Protein AF-A0A974SS56-F1 (afdb_monomer_lite)

Radius of gyration: 21.17 Å; chains: 1; bounding box: 66×17×51 Å

pLDDT: mean 76.75, std 8.1, range [41.03, 85.94]

Secondary structure (DSSP, 8-state):
--HHHHHHHHHHHHHHHHHHHHHHHHHHHHHHHHHHHHHHHS--HHHHHHHHHHHHHHHHHHHHHHHHHHHHHHHHHT-GGGPPPPS--

Foldseek 3Di:
DDPVVVVVVVVVVVVVVVVVVVVVVVVVVLVVVLVVVCVVVVDNPVVVVVVVVCVVVVVVVVVVVVVVVVVVVCCVVCHDPNPDPDPDD

Organism: NCBI:txid404405

Structure (mmCIF, N/CA/C/O backbone):
data_AF-A0A974SS56-F1
#
_entry.id   AF-A0A974SS56-F1
#
loop_
_atom_site.group_PDB
_atom_site.id
_atom_site.type_symbol
_atom_site.label_atom_id
_atom_site.label_alt_id
_atom_site.label_comp_id
_atom_site.label_asym_id
_atom_site.label_entity_id
_atom_site.label_seq_id
_atom_site.pdbx_PDB_ins_code
_atom_site.Cartn_x
_atom_site.Cartn_y
_atom_site.Cartn_z
_atom_site.occupancy
_atom_site.B_iso_or_equiv
_atom_site.auth_seq_id
_atom_site.auth_comp_id
_atom_site.auth_asym_id
_atom_site.auth_atom_id
_atom_site.pdbx_PDB_model_num
ATOM 1 N N . MET A 1 1 ? -18.384 10.045 26.782 1.00 52.56 1 MET A N 1
ATOM 2 C CA . MET A 1 1 ? -17.107 9.776 26.100 1.00 52.56 1 MET A CA 1
ATOM 3 C C . MET A 1 1 ? -16.022 9.983 27.137 1.00 52.56 1 MET A C 1
ATOM 5 O O . MET A 1 1 ? -16.025 11.024 27.783 1.00 52.56 1 MET A O 1
ATOM 9 N N . THR A 1 2 ? -15.239 8.954 27.435 1.00 69.69 2 THR A N 1
ATOM 10 C CA . THR A 1 2 ? -14.217 9.014 28.499 1.00 69.69 2 THR A CA 1
ATOM 11 C C . THR A 1 2 ? -12.894 9.533 27.932 1.00 69.69 2 THR A C 1
ATOM 13 O O . THR A 1 2 ? -12.599 9.306 26.764 1.00 69.69 2 THR A O 1
ATOM 16 N N . GLU A 1 3 ? -12.072 10.201 28.744 1.00 70.88 3 GLU A N 1
ATOM 17 C CA . GLU A 1 3 ? -10.758 10.761 28.352 1.00 70.88 3 GLU A CA 1
ATOM 18 C C . GLU A 1 3 ? -9.843 9.717 27.664 1.00 70.88 3 GLU A C 1
ATOM 20 O O . GLU A 1 3 ? -9.070 10.014 26.755 1.00 70.88 3 GLU A O 1
ATOM 25 N N . ILE A 1 4 ? -10.018 8.443 28.032 1.00 70.75 4 ILE A N 1
ATOM 26 C CA . ILE A 1 4 ? -9.336 7.280 27.449 1.00 70.75 4 ILE A CA 1
ATOM 27 C C . ILE A 1 4 ? -9.79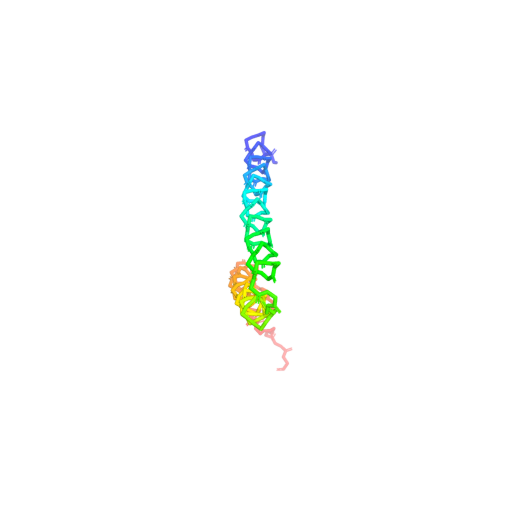6 6.988 26.007 1.00 70.75 4 ILE A C 1
ATOM 29 O O . ILE A 1 4 ? -8.990 6.546 25.185 1.00 70.75 4 ILE A O 1
ATOM 33 N N . GLU A 1 5 ? -11.069 7.206 25.669 1.00 70.56 5 GLU A N 1
ATOM 34 C CA . GLU A 1 5 ? -11.576 7.028 24.300 1.00 70.56 5 GLU A CA 1
ATOM 35 C C . GLU A 1 5 ? -11.022 8.097 23.356 1.00 70.56 5 GLU A C 1
ATOM 37 O O . GLU A 1 5 ? -10.596 7.761 22.251 1.00 70.56 5 GLU A O 1
ATOM 42 N N . GLU A 1 6 ? -10.946 9.355 23.798 1.00 72.75 6 GLU A N 1
ATOM 43 C CA . GLU A 1 6 ? -10.356 10.437 22.999 1.00 72.75 6 GLU A CA 1
ATOM 44 C C . GLU A 1 6 ? -8.862 10.210 22.743 1.00 72.75 6 GLU A C 1
ATOM 46 O O . GLU A 1 6 ? -8.398 10.355 21.608 1.00 72.75 6 GLU A O 1
ATOM 51 N N . LEU A 1 7 ? -8.113 9.777 23.765 1.00 73.38 7 LEU A N 1
ATOM 52 C CA . LEU A 1 7 ? -6.705 9.402 23.613 1.00 73.38 7 LEU A CA 1
ATOM 53 C C . LEU A 1 7 ? -6.535 8.230 22.635 1.00 73.38 7 LEU A C 1
ATOM 55 O O . LEU A 1 7 ? -5.699 8.312 21.738 1.00 73.38 7 LEU A O 1
ATOM 59 N N . LYS A 1 8 ? -7.369 7.182 22.723 1.00 73.81 8 LYS A N 1
ATOM 60 C CA . LYS A 1 8 ? -7.341 6.051 21.773 1.00 73.81 8 LYS A CA 1
ATOM 61 C C . LYS A 1 8 ? -7.604 6.482 20.333 1.00 73.81 8 LYS A C 1
ATOM 63 O O . LYS A 1 8 ? -6.954 5.968 19.421 1.00 73.81 8 LYS A O 1
ATOM 68 N N . VAL A 1 9 ? -8.550 7.394 20.114 1.00 75.81 9 VAL A N 1
ATOM 69 C CA . VAL A 1 9 ? -8.844 7.922 18.774 1.00 75.81 9 VAL A CA 1
ATOM 70 C C . VAL A 1 9 ? -7.653 8.717 18.242 1.00 75.81 9 VAL A C 1
ATOM 72 O O . VAL A 1 9 ? -7.215 8.457 17.123 1.00 75.81 9 VAL A O 1
ATOM 75 N N . ARG A 1 10 ? -7.063 9.608 19.050 1.00 75.25 10 ARG A N 1
ATOM 76 C CA . ARG A 1 10 ? -5.869 10.377 18.655 1.00 75.25 10 ARG A CA 1
ATOM 77 C C . ARG A 1 10 ? -4.682 9.477 18.317 1.00 75.25 10 ARG A C 1
ATOM 79 O O . ARG A 1 10 ? -4.033 9.698 17.300 1.00 75.25 10 ARG A O 1
ATOM 86 N N . THR A 1 11 ? -4.433 8.433 19.108 1.00 78.00 11 THR A N 1
ATOM 87 C CA . THR A 1 11 ? -3.361 7.469 18.816 1.00 78.00 11 THR A CA 1
ATOM 88 C C . THR A 1 11 ? -3.610 6.718 17.508 1.00 78.00 11 THR A C 1
ATOM 90 O O . THR A 1 11 ? -2.678 6.542 16.732 1.00 78.00 11 THR A O 1
ATOM 93 N N . ARG A 1 12 ? -4.856 6.317 17.215 1.00 81.38 12 ARG A N 1
ATOM 94 C CA . ARG A 1 12 ? -5.192 5.665 15.934 1.00 81.38 12 ARG A CA 1
ATOM 95 C C . ARG A 1 12 ? -4.998 6.584 14.729 1.00 81.38 12 ARG A C 1
ATOM 97 O O . ARG A 1 12 ? -4.586 6.104 13.680 1.00 81.38 12 ARG A O 1
ATOM 104 N N . ILE A 1 13 ? -5.295 7.876 14.872 1.00 80.56 13 ILE A N 1
ATOM 105 C CA . ILE A 1 13 ? -5.073 8.864 13.807 1.00 80.56 13 ILE A CA 1
ATOM 106 C C . ILE A 1 13 ? -3.572 9.036 13.559 1.00 80.56 13 ILE A C 1
ATOM 108 O O . ILE A 1 13 ? -3.135 8.910 12.420 1.00 80.56 13 ILE A O 1
ATOM 112 N N . ALA A 1 14 ? -2.777 9.225 14.615 1.00 79.06 14 ALA A N 1
ATOM 113 C CA . ALA A 1 14 ? -1.326 9.367 14.494 1.00 79.06 14 ALA A CA 1
ATOM 114 C C . ALA A 1 14 ? -0.653 8.115 13.892 1.00 79.06 14 ALA A C 1
ATOM 116 O O . ALA A 1 14 ? 0.252 8.232 13.068 1.00 79.06 14 ALA A O 1
ATOM 117 N N . ASP A 1 15 ? -1.116 6.913 14.253 1.00 84.69 15 ASP A N 1
ATOM 118 C CA . ASP A 1 15 ? -0.628 5.658 13.662 1.00 84.69 15 ASP A CA 1
ATOM 119 C C . ASP A 1 15 ? -0.983 5.550 12.167 1.00 84.69 15 ASP A C 1
ATOM 121 O O . ASP A 1 15 ? -0.152 5.161 11.343 1.00 84.69 15 ASP A O 1
ATOM 125 N N . ALA A 1 16 ? -2.193 5.971 11.785 1.00 81.25 16 ALA A N 1
ATOM 126 C CA . ALA A 1 16 ? -2.601 6.023 10.383 1.00 81.25 16 ALA A CA 1
ATOM 127 C C . ALA A 1 16 ? -1.770 7.033 9.567 1.00 81.25 16 ALA A C 1
ATOM 129 O O . ALA A 1 16 ? -1.392 6.737 8.431 1.00 81.25 16 ALA A O 1
ATOM 130 N N . GLU A 1 17 ? -1.448 8.196 10.140 1.00 80.69 17 GLU A N 1
ATOM 131 C CA . GLU A 1 17 ? -0.574 9.199 9.520 1.00 80.69 17 GLU A CA 1
ATOM 132 C C . GLU A 1 17 ? 0.851 8.670 9.320 1.00 80.69 17 GLU A C 1
ATOM 134 O O . GLU A 1 17 ? 1.417 8.818 8.234 1.00 80.69 17 GLU A O 1
ATOM 139 N N . LEU A 1 18 ? 1.416 7.989 10.323 1.00 79.75 18 LEU A N 1
ATOM 140 C CA . LEU A 1 18 ? 2.749 7.394 10.222 1.00 79.75 18 LEU A CA 1
ATOM 141 C C . LEU A 1 18 ? 2.805 6.334 9.115 1.00 79.75 18 LEU A C 1
ATOM 143 O O . LEU A 1 18 ? 3.688 6.382 8.255 1.00 79.75 18 LEU A O 1
ATOM 147 N N . GLN A 1 19 ? 1.827 5.426 9.076 1.00 82.00 19 GLN A N 1
ATOM 148 C CA . GLN A 1 19 ? 1.741 4.410 8.023 1.00 82.00 19 GLN A CA 1
ATOM 149 C C . GLN A 1 19 ? 1.573 5.027 6.629 1.00 82.00 19 GLN A C 1
ATOM 151 O O . GLN A 1 19 ? 2.091 4.488 5.645 1.00 82.00 19 GLN A O 1
ATOM 156 N N . LEU A 1 20 ? 0.862 6.153 6.519 1.00 80.12 20 LEU A N 1
ATOM 157 C CA . LEU A 1 20 ? 0.726 6.881 5.260 1.00 80.12 20 LEU A CA 1
ATOM 158 C C . LEU A 1 20 ? 2.075 7.454 4.807 1.00 80.12 20 LEU A C 1
ATOM 160 O O . LEU A 1 20 ? 2.459 7.256 3.653 1.00 80.12 20 LEU A O 1
ATOM 164 N N . ILE A 1 21 ? 2.809 8.113 5.706 1.00 77.69 21 ILE A N 1
ATOM 165 C CA . ILE A 1 21 ? 4.128 8.692 5.413 1.00 77.69 21 ILE A CA 1
ATOM 166 C C . ILE A 1 21 ? 5.130 7.599 5.027 1.00 77.69 21 ILE A C 1
ATOM 168 O O . ILE A 1 21 ? 5.857 7.749 4.042 1.00 77.69 21 ILE A O 1
ATOM 172 N N . GLU A 1 22 ? 5.149 6.472 5.740 1.00 79.62 22 GLU A N 1
ATOM 173 C CA . GLU A 1 22 ? 6.020 5.345 5.396 1.00 79.62 22 GLU A CA 1
ATOM 174 C C . GLU A 1 22 ? 5.709 4.780 4.007 1.00 79.62 22 GLU A C 1
ATOM 176 O O . GLU A 1 22 ? 6.627 4.526 3.221 1.00 79.62 22 GLU A O 1
ATOM 181 N N . ARG A 1 23 ? 4.426 4.630 3.663 1.00 80.62 23 ARG A N 1
ATOM 182 C CA . ARG A 1 23 ? 4.016 4.193 2.320 1.00 80.62 23 ARG A CA 1
ATOM 183 C C . ARG A 1 23 ? 4.389 5.202 1.242 1.00 80.62 23 ARG A C 1
ATOM 185 O O . ARG A 1 23 ? 4.858 4.790 0.183 1.00 80.62 23 ARG A O 1
ATOM 192 N N . LEU A 1 24 ? 4.221 6.498 1.504 1.00 78.19 24 LEU A N 1
ATOM 193 C CA . LEU A 1 24 ? 4.636 7.559 0.584 1.00 78.19 24 LEU A CA 1
ATOM 194 C C . LEU A 1 24 ? 6.146 7.524 0.344 1.00 78.19 24 LEU A C 1
ATOM 196 O O . LEU A 1 24 ? 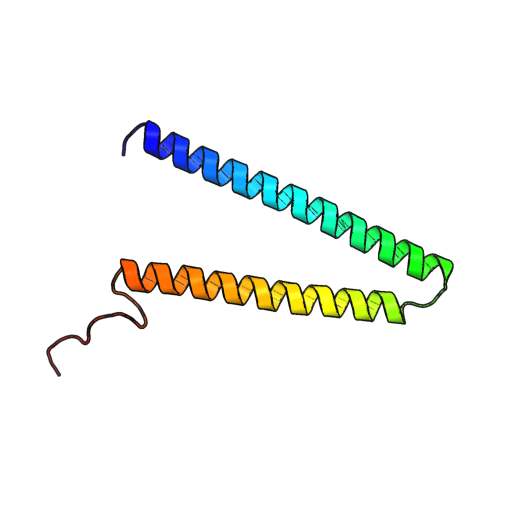6.574 7.629 -0.803 1.00 78.19 24 LEU A O 1
ATOM 200 N N . ARG A 1 25 ? 6.954 7.295 1.388 1.00 80.81 25 ARG A N 1
ATOM 201 C CA . ARG A 1 25 ? 8.412 7.157 1.258 1.00 80.81 25 ARG A CA 1
ATOM 202 C C . ARG A 1 25 ? 8.792 6.018 0.312 1.00 80.81 25 ARG A C 1
ATOM 204 O O . ARG A 1 25 ? 9.630 6.212 -0.564 1.00 80.81 25 ARG A O 1
ATOM 211 N N . TRP A 1 26 ? 8.167 4.851 0.464 1.00 79.88 26 TRP A N 1
ATOM 212 C CA . TRP A 1 26 ? 8.392 3.724 -0.445 1.00 79.88 26 TRP A CA 1
ATOM 213 C C . TRP A 1 26 ? 7.901 4.018 -1.865 1.00 79.88 26 TRP A C 1
ATOM 215 O O . TRP A 1 26 ? 8.592 3.680 -2.822 1.00 79.88 26 TRP A O 1
ATOM 225 N N . GLY A 1 27 ? 6.763 4.701 -2.008 1.00 81.38 27 GLY A N 1
ATOM 226 C CA . GLY A 1 27 ? 6.261 5.150 -3.308 1.00 81.38 27 GLY A CA 1
ATOM 227 C C . GLY A 1 27 ? 7.248 6.069 -4.031 1.00 81.38 27 GLY A C 1
ATOM 228 O O . GLY A 1 27 ? 7.558 5.840 -5.197 1.00 81.38 27 GLY A O 1
ATOM 229 N N . ILE A 1 28 ? 7.806 7.057 -3.325 1.00 82.88 28 ILE A N 1
ATOM 230 C CA . ILE A 1 28 ? 8.827 7.965 -3.867 1.00 82.88 28 ILE A CA 1
ATOM 231 C C . ILE A 1 28 ? 10.089 7.189 -4.248 1.00 82.88 28 ILE A C 1
ATOM 233 O O . ILE A 1 28 ? 10.600 7.382 -5.345 1.00 82.88 28 ILE A O 1
ATOM 237 N N . ALA A 1 29 ? 10.562 6.276 -3.395 1.00 83.81 29 ALA A N 1
ATOM 238 C CA . ALA A 1 29 ? 11.749 5.471 -3.686 1.00 83.81 29 ALA A CA 1
ATOM 239 C C . ALA A 1 29 ? 11.589 4.631 -4.965 1.00 83.81 29 ALA A C 1
ATOM 241 O O . ALA A 1 29 ? 12.501 4.589 -5.790 1.00 83.81 29 ALA A O 1
ATOM 242 N N . VAL A 1 30 ? 10.420 4.011 -5.161 1.00 82.88 30 VAL A N 1
ATOM 243 C CA . VAL A 1 30 ? 10.107 3.244 -6.376 1.00 82.88 30 VAL A CA 1
ATOM 244 C C . VAL A 1 30 ? 10.061 4.157 -7.603 1.00 82.88 30 VAL A C 1
ATOM 246 O O . VAL A 1 30 ? 10.691 3.840 -8.608 1.00 82.88 30 VAL A O 1
ATOM 249 N N . LEU A 1 31 ? 9.402 5.319 -7.520 1.00 83.38 31 LEU A N 1
ATOM 250 C CA . LEU A 1 31 ? 9.367 6.288 -8.625 1.00 83.38 31 LEU A CA 1
ATOM 251 C C . LEU A 1 31 ? 10.766 6.806 -8.990 1.00 83.38 31 LEU A C 1
ATOM 253 O O . LEU A 1 31 ? 11.094 6.911 -10.171 1.00 83.38 31 LEU A O 1
ATOM 257 N N . SER A 1 32 ? 11.610 7.091 -7.995 1.00 83.38 32 SER A N 1
ATOM 258 C CA . SER A 1 32 ? 13.000 7.499 -8.216 1.00 83.38 32 SER A CA 1
ATOM 259 C C . SER A 1 32 ? 13.832 6.392 -8.869 1.00 83.38 32 SER A C 1
ATOM 261 O O . SER A 1 32 ? 14.613 6.685 -9.772 1.00 83.38 32 SER A O 1
ATOM 263 N N . ALA A 1 33 ? 13.647 5.132 -8.463 1.00 83.31 33 ALA A N 1
ATOM 264 C CA . ALA A 1 33 ? 14.330 3.990 -9.070 1.00 83.31 33 ALA A CA 1
ATOM 265 C C . ALA A 1 33 ? 13.908 3.781 -10.533 1.00 83.31 33 ALA A C 1
ATOM 267 O O . ALA A 1 33 ? 14.764 3.632 -11.401 1.00 83.31 33 ALA A O 1
ATOM 268 N N . MET A 1 34 ? 12.607 3.857 -10.818 1.00 81.81 34 MET A N 1
ATOM 269 C CA . MET A 1 34 ? 12.065 3.737 -12.175 1.00 81.81 34 M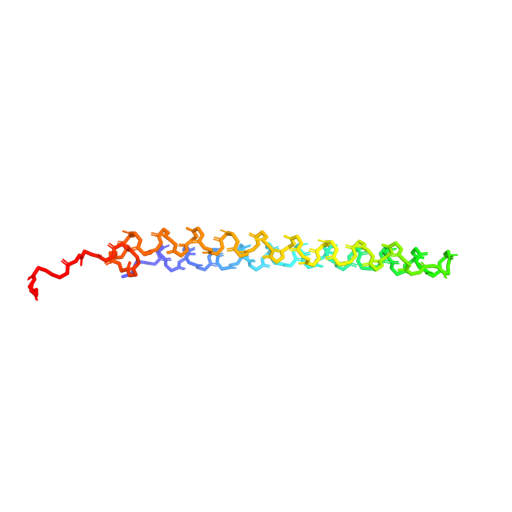ET A CA 1
ATOM 270 C C . MET A 1 34 ? 12.547 4.863 -13.094 1.00 81.81 34 MET A C 1
ATOM 272 O O . MET A 1 34 ? 12.875 4.621 -14.252 1.00 81.81 34 MET A O 1
ATOM 276 N N . TYR A 1 35 ? 12.614 6.096 -12.581 1.00 83.62 35 TYR A N 1
ATOM 277 C CA . TYR A 1 35 ? 13.160 7.228 -13.329 1.00 83.62 35 TYR A CA 1
ATOM 278 C C . TYR A 1 35 ? 14.647 7.031 -13.649 1.00 83.62 35 TYR A C 1
ATOM 280 O O . TYR A 1 35 ? 15.074 7.283 -14.774 1.00 83.62 35 TYR A O 1
ATOM 288 N N . LEU A 1 36 ? 15.432 6.559 -12.675 1.00 85.88 36 LEU A N 1
ATOM 289 C CA . LEU A 1 36 ? 16.855 6.281 -12.867 1.00 85.88 36 LEU A CA 1
ATOM 290 C C . LEU A 1 36 ? 17.080 5.175 -13.907 1.00 85.88 36 LEU A C 1
ATOM 292 O O . LEU A 1 36 ? 17.937 5.322 -14.773 1.00 85.88 36 LEU A O 1
ATOM 296 N N . GLU A 1 37 ? 16.292 4.101 -13.856 1.00 81.38 37 GLU A N 1
ATOM 297 C CA . GLU A 1 37 ? 16.330 3.019 -14.844 1.00 81.38 37 GLU A CA 1
ATOM 298 C C . GLU A 1 37 ? 16.016 3.542 -16.255 1.00 81.38 37 GLU A C 1
ATOM 300 O O . GLU A 1 37 ? 16.802 3.335 -17.182 1.00 81.38 37 GLU A O 1
ATOM 305 N N . ALA A 1 38 ? 14.934 4.312 -16.405 1.00 82.38 38 ALA A N 1
ATOM 306 C CA . ALA A 1 38 ? 14.548 4.907 -17.683 1.00 82.38 38 ALA A CA 1
ATOM 307 C C . ALA A 1 38 ? 15.624 5.849 -18.250 1.00 82.38 38 ALA A C 1
ATOM 309 O O . ALA A 1 38 ? 15.872 5.870 -19.457 1.00 82.38 38 ALA A O 1
ATOM 310 N N . ALA A 1 39 ? 16.276 6.625 -17.379 1.00 81.88 39 ALA A N 1
ATOM 311 C CA . ALA A 1 39 ? 17.338 7.547 -17.762 1.00 81.88 39 ALA A CA 1
ATOM 312 C C . ALA A 1 39 ? 18.620 6.824 -18.209 1.00 81.88 39 ALA A C 1
ATOM 314 O O . ALA A 1 39 ? 19.301 7.315 -19.105 1.00 81.88 39 ALA A O 1
ATOM 315 N N . ILE A 1 40 ? 18.947 5.673 -17.608 1.00 85.94 40 ILE A N 1
AT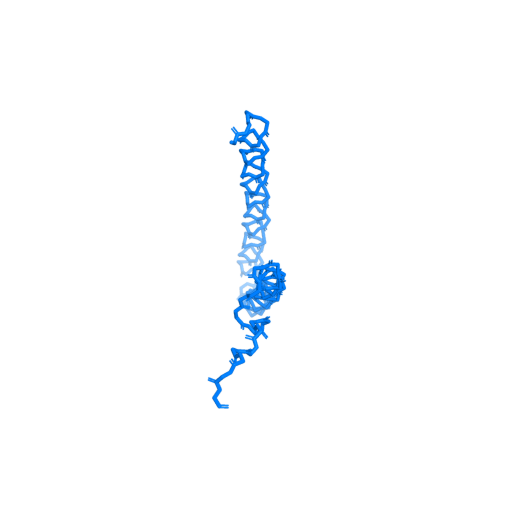OM 316 C CA . ILE A 1 40 ? 20.153 4.895 -17.940 1.00 85.94 40 ILE A CA 1
ATOM 317 C C . ILE A 1 40 ? 19.962 4.092 -19.229 1.00 85.94 40 ILE A C 1
ATOM 319 O O . ILE A 1 40 ? 20.854 4.064 -20.075 1.00 85.94 40 ILE A O 1
ATOM 323 N N . PHE A 1 41 ? 18.816 3.429 -19.385 1.00 81.75 41 PHE A N 1
ATOM 324 C CA . PHE A 1 41 ? 18.581 2.508 -20.501 1.00 81.75 41 PHE A CA 1
ATOM 325 C C . PHE A 1 41 ? 17.867 3.156 -21.693 1.00 81.75 41 PHE A C 1
ATOM 327 O O . PHE A 1 41 ? 17.695 2.502 -22.719 1.00 81.75 41 PHE A O 1
ATOM 334 N N . HIS A 1 42 ? 17.464 4.429 -21.576 1.00 80.25 42 HIS A N 1
ATOM 335 C CA . HIS A 1 42 ? 16.672 5.161 -22.573 1.00 80.25 42 HIS A CA 1
ATOM 336 C C . HIS A 1 42 ? 15.375 4.444 -22.998 1.00 80.25 42 HIS A C 1
ATOM 338 O O . HIS A 1 42 ? 14.795 4.763 -24.035 1.00 80.25 42 HIS A O 1
ATOM 344 N N . ASP A 1 43 ? 14.897 3.505 -22.184 1.00 82.50 43 ASP A N 1
ATOM 345 C CA . ASP A 1 43 ? 13.678 2.743 -22.411 1.00 82.50 43 ASP A CA 1
ATOM 346 C C . ASP A 1 43 ? 12.702 2.973 -21.256 1.00 82.50 43 ASP A C 1
ATOM 348 O O . ASP A 1 43 ? 13.014 2.763 -20.084 1.00 82.50 43 ASP A O 1
ATOM 352 N N . TRP A 1 44 ? 11.497 3.413 -21.607 1.00 80.12 44 TRP A N 1
ATOM 353 C CA . TRP A 1 44 ? 10.408 3.671 -20.667 1.00 80.12 44 TRP A CA 1
ATOM 354 C C . TRP A 1 44 ? 9.415 2.514 -20.579 1.00 80.12 44 TRP A C 1
ATOM 356 O O . TRP A 1 44 ? 8.498 2.571 -19.761 1.00 80.12 44 TRP A O 1
ATOM 366 N N . THR A 1 45 ? 9.580 1.467 -21.390 1.00 84.81 45 THR A N 1
ATOM 367 C CA . THR A 1 45 ? 8.621 0.361 -21.488 1.00 84.81 45 THR A CA 1
ATOM 368 C C . THR A 1 45 ? 8.467 -0.358 -20.148 1.00 84.81 45 THR A C 1
ATOM 370 O O . THR A 1 45 ? 7.353 -0.484 -19.639 1.00 84.81 45 THR A O 1
ATOM 373 N N . TRP A 1 46 ? 9.576 -0.769 -19.528 1.00 79.31 46 TRP A N 1
ATOM 374 C CA . TRP A 1 46 ? 9.562 -1.458 -18.232 1.00 79.31 46 TRP A CA 1
ATOM 375 C C . TRP A 1 46 ? 9.078 -0.576 -17.073 1.00 79.31 46 TRP A C 1
ATOM 377 O O . TRP A 1 46 ? 8.163 -1.006 -16.361 1.00 79.31 46 TRP A O 1
ATOM 387 N N . PRO A 1 47 ? 9.563 0.673 -16.921 1.00 82.12 47 PRO A N 1
ATOM 388 C CA . PRO A 1 47 ? 8.978 1.637 -15.995 1.00 82.12 47 PRO A CA 1
ATOM 389 C C . PRO A 1 47 ? 7.466 1.819 -16.195 1.00 82.12 47 PRO A C 1
ATOM 391 O O . PRO A 1 47 ? 6.696 1.766 -15.239 1.00 82.12 47 PRO A O 1
ATOM 394 N N . ALA A 1 48 ? 6.985 1.972 -17.428 1.00 81.75 48 ALA A N 1
ATOM 395 C CA . ALA A 1 48 ? 5.556 2.142 -17.681 1.00 81.75 48 ALA A CA 1
ATOM 396 C C . ALA A 1 48 ? 4.744 0.905 -17.256 1.00 81.75 48 ALA A C 1
ATOM 398 O O . ALA A 1 48 ? 3.722 1.043 -16.578 1.00 81.75 48 ALA A O 1
ATOM 399 N N . VAL A 1 49 ? 5.213 -0.302 -17.587 1.00 85.50 49 VAL A N 1
ATOM 400 C CA . VAL A 1 49 ? 4.554 -1.564 -17.207 1.00 85.50 49 VAL A CA 1
ATOM 401 C C . VAL A 1 49 ? 4.505 -1.732 -15.686 1.00 85.50 49 VAL A C 1
ATOM 403 O O . VAL A 1 49 ? 3.440 -2.030 -15.138 1.00 85.50 49 VAL A O 1
ATOM 406 N N . ILE A 1 50 ? 5.622 -1.494 -14.991 1.00 83.81 50 ILE A N 1
ATOM 407 C CA . ILE A 1 50 ? 5.687 -1.567 -13.524 1.00 83.81 50 ILE A CA 1
ATOM 408 C C . ILE A 1 50 ? 4.751 -0.526 -12.900 1.00 83.81 50 ILE A C 1
ATOM 410 O O . ILE A 1 50 ? 3.977 -0.857 -12.001 1.00 83.81 50 ILE A O 1
ATOM 414 N N . GLY A 1 51 ? 4.761 0.710 -13.406 1.00 81.75 51 GLY A N 1
ATOM 415 C CA . GLY A 1 51 ? 3.909 1.791 -12.912 1.00 81.75 51 GLY A CA 1
ATOM 416 C C . GLY A 1 51 ? 2.420 1.466 -13.026 1.00 81.75 51 GLY A C 1
ATOM 417 O O . GLY A 1 51 ? 1.680 1.603 -12.048 1.00 81.75 51 GLY A O 1
ATOM 418 N N . ILE A 1 52 ? 1.985 0.964 -14.186 1.00 85.50 52 ILE A N 1
ATOM 419 C CA . ILE A 1 52 ? 0.597 0.534 -14.413 1.00 85.50 52 ILE A CA 1
ATOM 420 C C . ILE A 1 52 ? 0.236 -0.637 -13.491 1.00 85.50 52 ILE A C 1
ATOM 422 O O . ILE A 1 52 ? -0.832 -0.621 -12.875 1.00 85.50 52 ILE A O 1
ATOM 426 N N . GLY A 1 53 ? 1.121 -1.629 -13.359 1.00 85.00 53 GLY A N 1
ATOM 427 C CA . GLY A 1 53 ? 0.902 -2.789 -12.493 1.00 85.00 53 GLY A CA 1
ATOM 428 C C . GLY A 1 53 ? 0.722 -2.401 -11.024 1.00 85.00 53 GLY A C 1
ATOM 429 O O . GLY A 1 53 ? -0.215 -2.866 -10.371 1.00 85.00 53 GLY A O 1
ATOM 430 N N . VAL A 1 54 ? 1.564 -1.497 -10.517 1.00 83.06 54 VAL A N 1
ATOM 431 C CA . VAL A 1 54 ? 1.464 -0.978 -9.146 1.00 83.06 54 VAL A CA 1
ATOM 432 C C . VAL A 1 54 ? 0.174 -0.182 -8.953 1.00 83.06 54 VAL A C 1
ATOM 434 O O . VAL A 1 54 ? -0.527 -0.411 -7.969 1.00 83.06 54 VAL A O 1
ATOM 437 N N . LEU A 1 55 ? -0.188 0.700 -9.892 1.00 81.44 55 LEU A N 1
ATOM 438 C CA . LEU A 1 55 ? -1.433 1.477 -9.832 1.00 81.44 55 LEU A CA 1
ATOM 439 C C . LEU A 1 55 ? -2.673 0.578 -9.802 1.00 81.44 55 LEU A C 1
ATOM 441 O O . LEU A 1 55 ? -3.526 0.723 -8.923 1.00 81.44 55 LEU A O 1
ATOM 445 N N . ALA A 1 56 ? -2.765 -0.370 -10.734 1.00 79.38 56 ALA A N 1
ATOM 446 C CA . ALA A 1 56 ? -3.894 -1.289 -10.819 1.00 79.38 56 ALA A CA 1
ATOM 447 C C . ALA A 1 56 ? -3.969 -2.203 -9.585 1.00 79.38 56 ALA A C 1
ATOM 449 O O . ALA A 1 56 ? -5.041 -2.360 -8.992 1.00 79.38 56 ALA A O 1
ATOM 450 N N . GLY A 1 57 ? -2.831 -2.758 -9.159 1.00 82.19 57 GLY A N 1
ATOM 451 C CA . GLY A 1 57 ? -2.741 -3.634 -7.992 1.00 82.19 57 GLY A CA 1
ATOM 452 C C . GLY A 1 57 ? -3.087 -2.921 -6.685 1.00 82.19 57 GLY A C 1
ATOM 453 O O . GLY A 1 57 ? -3.877 -3.437 -5.890 1.00 82.19 57 GLY A O 1
ATOM 454 N N . ALA A 1 58 ? -2.558 -1.711 -6.480 1.00 77.19 58 ALA A N 1
ATOM 455 C CA . ALA A 1 58 ? -2.863 -0.896 -5.309 1.00 77.19 58 ALA A CA 1
ATOM 456 C C . ALA A 1 58 ? -4.348 -0.531 -5.265 1.00 77.19 58 ALA A C 1
ATOM 458 O O . ALA A 1 58 ? -4.987 -0.709 -4.226 1.00 77.19 58 ALA A O 1
ATOM 459 N N . ASN A 1 59 ? -4.913 -0.090 -6.392 1.00 80.75 59 ASN A N 1
ATOM 460 C CA . ASN A 1 59 ? -6.324 0.267 -6.468 1.00 80.75 59 ASN A CA 1
ATOM 461 C C . ASN A 1 59 ? -7.218 -0.942 -6.151 1.00 80.75 59 ASN A C 1
ATOM 463 O O . ASN A 1 59 ? -8.090 -0.856 -5.290 1.00 80.75 59 ASN A O 1
ATOM 467 N N . TYR A 1 60 ? -6.944 -2.105 -6.753 1.00 79.06 60 TYR A N 1
ATOM 468 C CA . TYR A 1 60 ? -7.679 -3.340 -6.468 1.00 79.06 60 TYR A CA 1
ATOM 469 C C . TYR A 1 60 ? -7.619 -3.731 -4.984 1.00 79.06 60 TYR A C 1
ATOM 471 O O . TYR A 1 60 ? -8.639 -4.053 -4.370 1.00 79.06 60 TYR A O 1
ATOM 479 N N . TRP A 1 61 ? -6.434 -3.669 -4.377 1.00 78.62 61 TRP A N 1
ATOM 480 C CA . TRP A 1 61 ? -6.256 -4.055 -2.980 1.00 78.62 61 TRP A CA 1
ATOM 481 C C . TRP A 1 61 ? -6.919 -3.088 -1.997 1.00 78.62 61 TRP A C 1
ATOM 483 O O . TRP A 1 61 ? -7.538 -3.525 -1.022 1.00 78.62 61 TRP A O 1
ATOM 493 N N . HIS A 1 62 ? -6.819 -1.783 -2.255 1.00 77.44 62 HIS A N 1
ATOM 494 C CA . HIS A 1 62 ? -7.483 -0.764 -1.446 1.00 77.44 62 HIS A CA 1
ATOM 495 C C . HIS A 1 62 ? -9.000 -0.875 -1.544 1.00 77.44 62 HIS A C 1
ATOM 497 O O . HIS A 1 62 ? -9.667 -0.837 -0.512 1.00 77.44 62 HIS A O 1
ATOM 503 N N . ARG A 1 63 ? -9.533 -1.104 -2.747 1.00 77.44 63 ARG A N 1
ATOM 504 C CA . ARG A 1 63 ? -10.967 -1.312 -2.963 1.00 77.44 63 ARG A CA 1
ATOM 505 C C . ARG A 1 63 ? -11.471 -2.540 -2.208 1.00 77.44 63 ARG A C 1
ATOM 507 O O . ARG A 1 63 ? -12.396 -2.427 -1.419 1.00 77.44 63 ARG A O 1
ATOM 514 N N . LYS A 1 64 ? -10.753 -3.665 -2.298 1.00 78.56 64 LYS A N 1
ATOM 515 C CA . LYS A 1 64 ? -11.082 -4.886 -1.544 1.00 78.56 64 LYS A CA 1
ATOM 516 C C . LYS A 1 64 ? -11.102 -4.670 -0.026 1.00 78.56 64 LYS A C 1
ATOM 518 O O . LYS A 1 64 ? -11.947 -5.227 0.669 1.00 78.56 64 LYS A O 1
ATOM 523 N N . ARG A 1 65 ? -10.153 -3.899 0.513 1.00 77.88 65 ARG A N 1
ATOM 524 C CA . ARG A 1 65 ? -10.116 -3.573 1.949 1.00 77.88 65 ARG A CA 1
ATOM 525 C C . ARG A 1 65 ? -11.230 -2.623 2.359 1.00 77.88 65 ARG A C 1
ATOM 527 O O . ARG A 1 65 ? -11.785 -2.801 3.438 1.00 77.88 65 ARG A O 1
ATOM 534 N N . TYR A 1 66 ? -11.526 -1.640 1.516 1.00 76.56 66 TYR A N 1
ATOM 535 C CA . TYR A 1 66 ? -12.632 -0.719 1.723 1.00 76.56 66 TYR A CA 1
ATOM 536 C C . TYR A 1 66 ? -13.959 -1.477 1.768 1.00 76.56 66 TYR A C 1
ATOM 538 O O . TYR A 1 66 ? -14.675 -1.357 2.755 1.00 76.56 66 TYR A O 1
ATOM 546 N N . ASP A 1 67 ? -14.219 -2.338 0.783 1.00 78.12 67 ASP A N 1
ATOM 547 C CA . ASP A 1 67 ? -15.443 -3.142 0.718 1.00 78.12 67 ASP A CA 1
ATOM 548 C C . ASP A 1 67 ? -15.584 -4.038 1.960 1.00 78.12 67 ASP A C 1
ATOM 550 O O . ASP A 1 67 ? -16.640 -4.088 2.578 1.00 78.12 67 ASP A O 1
ATOM 554 N N . ALA A 1 68 ? -14.498 -4.683 2.407 1.00 76.56 68 ALA A N 1
ATOM 555 C CA . ALA A 1 68 ? -14.520 -5.505 3.619 1.00 76.56 68 ALA A CA 1
ATOM 556 C C . ALA A 1 68 ? -14.789 -4.695 4.904 1.00 76.56 68 ALA A C 1
ATOM 558 O O . ALA A 1 68 ? -15.478 -5.172 5.808 1.00 76.56 68 ALA A O 1
ATOM 559 N N . ALA A 1 69 ? -14.239 -3.482 5.006 1.00 7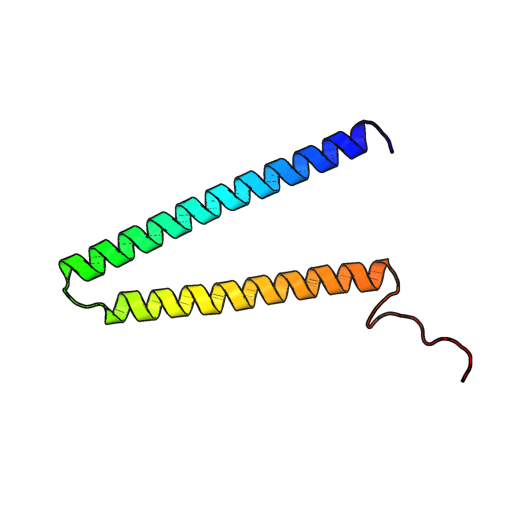6.88 69 ALA A N 1
ATOM 560 C CA . ALA A 1 69 ? -14.482 -2.596 6.143 1.00 76.88 69 ALA A CA 1
ATOM 561 C C . ALA A 1 69 ? -15.917 -2.052 6.134 1.00 76.88 69 ALA A C 1
ATOM 563 O O . ALA A 1 69 ? -16.561 -1.992 7.183 1.00 76.88 69 ALA A O 1
ATOM 564 N N . TRP A 1 70 ? -16.420 -1.702 4.951 1.00 74.56 70 TRP A N 1
ATOM 565 C CA . TRP A 1 70 ? -17.784 -1.234 4.750 1.00 74.56 70 TRP A CA 1
ATOM 566 C C . TRP A 1 70 ? -18.801 -2.328 5.080 1.00 74.56 70 TRP A C 1
ATOM 568 O O . TRP A 1 70 ? -19.721 -2.095 5.856 1.00 74.56 70 TRP A O 1
ATOM 578 N N . ASP A 1 71 ? -18.561 -3.558 4.629 1.00 77.31 71 ASP A N 1
ATOM 579 C CA . ASP A 1 71 ? -19.378 -4.726 4.967 1.00 77.31 71 ASP A CA 1
ATOM 580 C C . ASP A 1 71 ? -19.442 -4.991 6.476 1.00 77.31 71 ASP A C 1
ATOM 582 O O . ASP A 1 71 ? -20.501 -5.317 7.016 1.00 77.31 71 ASP A O 1
ATOM 586 N N . ALA A 1 72 ? -18.312 -4.862 7.176 1.00 77.56 72 ALA A N 1
ATOM 587 C CA . ALA A 1 72 ? -18.267 -5.022 8.625 1.00 77.56 72 ALA A CA 1
ATOM 588 C C . ALA A 1 72 ? -19.073 -3.924 9.339 1.00 77.56 72 ALA A C 1
ATOM 590 O O . ALA A 1 72 ? -19.771 -4.212 10.315 1.00 77.56 72 ALA A O 1
ATOM 591 N N . TYR A 1 73 ? -19.008 -2.688 8.836 1.00 72.56 73 TYR A N 1
ATOM 592 C CA . TYR A 1 73 ? -19.813 -1.574 9.330 1.00 72.56 73 TYR A CA 1
ATOM 593 C C . TYR A 1 73 ? -21.310 -1.792 9.077 1.00 72.56 73 TYR A C 1
ATOM 595 O O . TYR A 1 73 ? -22.103 -1.670 10.012 1.00 72.56 73 TYR A O 1
ATOM 603 N N . GLU A 1 74 ? -21.709 -2.165 7.860 1.00 71.31 74 GLU A N 1
ATOM 604 C CA . GLU A 1 74 ? -23.105 -2.450 7.501 1.00 71.31 74 GLU A CA 1
ATOM 605 C C . GLU A 1 74 ? -23.681 -3.591 8.351 1.00 71.31 74 GLU A C 1
ATOM 607 O O . GLU A 1 74 ? -24.800 -3.495 8.854 1.00 71.31 74 GLU A O 1
ATOM 612 N N . LYS A 1 75 ? -22.886 -4.636 8.610 1.00 73.44 75 LYS A N 1
ATOM 613 C CA . LYS A 1 75 ? -23.277 -5.752 9.480 1.00 73.44 75 LYS A CA 1
ATOM 614 C C . LYS A 1 75 ? -23.444 -5.337 10.945 1.00 73.44 75 LYS A C 1
ATOM 616 O O . LYS A 1 75 ? -24.351 -5.829 11.609 1.00 73.44 75 LYS A O 1
ATOM 621 N N . ALA A 1 76 ? -22.575 -4.465 11.458 1.00 73.94 76 ALA A N 1
ATOM 622 C CA . ALA A 1 76 ? -22.643 -3.991 12.842 1.00 73.94 76 ALA A CA 1
ATOM 623 C C . ALA A 1 76 ? -23.773 -2.973 13.064 1.00 73.94 76 ALA A C 1
ATOM 625 O O . ALA A 1 76 ? -24.377 -2.941 14.132 1.00 73.94 76 ALA A O 1
ATOM 626 N N . SER A 1 77 ? -24.052 -2.147 12.056 1.00 73.69 77 SER A N 1
ATOM 627 C CA . SER A 1 77 ? -25.101 -1.124 12.095 1.00 73.69 77 SER A CA 1
ATOM 628 C C . SER A 1 77 ? -26.479 -1.640 11.666 1.00 73.69 77 SER A C 1
ATOM 630 O O . SER A 1 77 ? -27.469 -0.954 11.902 1.00 73.69 77 SER A O 1
ATOM 632 N N . GLY A 1 78 ? -26.562 -2.830 11.055 1.00 67.56 78 GLY A N 1
ATOM 633 C CA . GLY A 1 78 ? -27.810 -3.379 10.517 1.00 67.56 78 GLY A CA 1
ATOM 634 C C . GLY A 1 78 ? -28.354 -2.563 9.342 1.00 67.56 78 GLY A C 1
ATOM 635 O O . GLY A 1 78 ? -29.565 -2.415 9.202 1.00 67.56 78 GLY A O 1
ATOM 636 N N . THR A 1 79 ? -27.464 -1.990 8.529 1.00 70.06 79 THR A N 1
ATOM 637 C CA . THR A 1 79 ? -27.804 -1.122 7.390 1.00 70.06 79 THR A CA 1
ATOM 638 C C . THR A 1 79 ? -27.329 -1.720 6.062 1.00 70.06 79 THR A C 1
ATOM 640 O O . THR A 1 79 ? -26.703 -2.782 6.029 1.00 70.06 79 THR A O 1
ATOM 643 N N . GLY A 1 80 ? -27.669 -1.072 4.943 1.00 72.56 80 GLY A N 1
ATOM 644 C CA . GLY A 1 80 ? -27.210 -1.480 3.613 1.00 72.56 80 GLY A CA 1
ATOM 645 C C . GLY A 1 80 ? -27.689 -2.880 3.231 1.00 72.56 80 GLY A C 1
ATOM 646 O O . GLY A 1 80 ? -28.870 -3.201 3.381 1.00 72.56 80 GLY A O 1
ATOM 647 N N . LYS A 1 81 ? -26.776 -3.737 2.759 1.00 70.62 81 LYS A N 1
ATOM 648 C CA . LYS A 1 81 ? -27.122 -5.100 2.309 1.00 70.62 81 LYS A CA 1
ATOM 649 C C . LYS A 1 81 ? -27.499 -6.070 3.436 1.00 70.62 81 LYS A C 1
ATOM 651 O O . LYS A 1 81 ? -27.968 -7.170 3.155 1.00 70.62 81 LYS A O 1
ATOM 656 N N . PHE A 1 82 ? -27.272 -5.681 4.693 1.00 69.81 82 PHE A N 1
ATOM 657 C CA . PHE A 1 82 ? -27.633 -6.452 5.886 1.00 69.81 82 PHE A CA 1
ATOM 658 C C . PHE A 1 82 ? -28.818 -5.846 6.647 1.00 69.81 82 PHE A C 1
ATOM 660 O O . PHE A 1 82 ? -29.141 -6.312 7.741 1.00 69.81 82 PHE A O 1
ATOM 667 N N . ALA A 1 83 ? -29.469 -4.821 6.087 1.00 67.31 83 ALA A N 1
ATOM 668 C CA . ALA A 1 83 ? -30.707 -4.300 6.639 1.00 67.31 83 ALA A CA 1
ATOM 669 C C . ALA A 1 83 ? -31.770 -5.407 6.672 1.00 67.31 83 ALA A C 1
ATOM 671 O O . ALA A 1 83 ? -32.002 -6.092 5.673 1.00 67.31 83 ALA A O 1
ATOM 672 N N . ALA A 1 84 ? -32.410 -5.596 7.828 1.00 59.94 84 ALA A N 1
ATOM 673 C CA . ALA A 1 84 ? -33.528 -6.523 7.938 1.00 59.94 84 ALA A CA 1
ATOM 674 C C . ALA A 1 84 ? -34.652 -6.064 6.990 1.00 59.94 84 ALA A C 1
ATOM 676 O O . ALA A 1 84 ? -34.950 -4.864 6.961 1.00 59.94 84 ALA A O 1
ATOM 677 N N . PRO A 1 85 ? -35.286 -6.974 6.226 1.00 60.88 85 PRO A N 1
ATOM 678 C CA . PRO A 1 85 ? -36.451 -6.610 5.435 1.00 60.88 85 PRO A CA 1
ATOM 679 C C . PRO A 1 85 ? -37.492 -6.022 6.384 1.00 60.88 85 PRO A C 1
ATOM 681 O O . PRO A 1 85 ? -37.825 -6.631 7.401 1.00 60.88 85 PRO A O 1
ATOM 684 N N . THR A 1 86 ? -37.961 -4.812 6.084 1.00 61.12 86 THR A N 1
ATOM 685 C CA . THR A 1 86 ? -39.040 -4.184 6.843 1.00 61.12 86 THR A CA 1
ATOM 686 C C . THR A 1 86 ? -40.237 -5.140 6.811 1.00 61.12 86 THR A C 1
ATOM 688 O O . THR A 1 86 ? -40.705 -5.462 5.718 1.00 61.12 86 THR A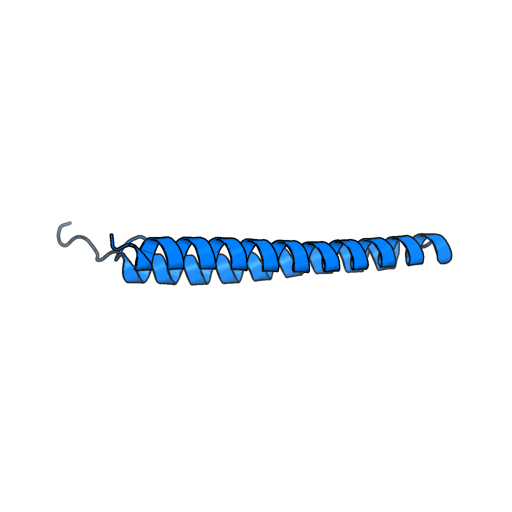 O 1
ATOM 691 N N . PRO A 1 87 ? -40.720 -5.656 7.956 1.00 51.38 87 PRO A N 1
ATOM 692 C CA . PRO A 1 87 ? -41.878 -6.534 7.956 1.00 51.38 87 PRO A CA 1
ATOM 693 C C . PRO A 1 87 ? -43.114 -5.678 7.663 1.00 51.38 87 PRO A C 1
ATOM 695 O O . PRO A 1 87 ? -43.651 -5.033 8.561 1.00 51.38 87 PRO A O 1
ATOM 698 N N . GLY A 1 88 ? -43.521 -5.620 6.393 1.00 54.84 88 GLY A N 1
ATOM 699 C CA . GLY A 1 88 ? -44.721 -4.903 5.966 1.00 54.84 88 GLY A CA 1
ATOM 700 C C . GLY A 1 88 ? -44.656 -4.342 4.547 1.00 54.84 88 GLY A C 1
ATOM 701 O O . GLY A 1 88 ? -44.613 -3.125 4.379 1.00 54.84 88 GLY A O 1
ATOM 702 N N . GLN A 1 89 ? -44.697 -5.224 3.547 1.00 41.03 89 GLN A N 1
ATOM 703 C CA . GLN A 1 89 ? -45.390 -4.987 2.275 1.00 41.03 89 GLN A CA 1
ATOM 704 C C . GLN A 1 89 ? -46.206 -6.231 1.939 1.00 41.03 89 GLN A C 1
ATOM 706 O O . GLN A 1 89 ? -45.666 -7.342 2.144 1.00 41.03 89 GLN A O 1
#

Sequence (89 aa):
MTEIEELKVRTRIADAELQLIERLRWGIAVLSAMYLEAAIFHDWTWPAVIGIGVLAGANYWHRKRYDAAWDAYEKASGTGKFAAPTPGQ